Protein AF-A0A6N2V9D0-F1 (afdb_monomer_lite)

Organism: NCBI:txid905011

Sequence (75 aa):
MILDEVAELFEKQPIRTISRATGLSRARVSSLRCGCSFRLDYDLIHALYTMGYELKLEEIQPSGGPENQPPNPLY

Structure (mmCIF, N/CA/C/O backbone):
data_AF-A0A6N2V9D0-F1
#
_entry.id   AF-A0A6N2V9D0-F1
#
loop_
_atom_site.group_PDB
_atom_site.id
_atom_site.type_symbol
_atom_site.label_atom_id
_atom_site.label_alt_id
_atom_site.label_comp_id
_atom_site.label_asym_id
_atom_site.label_entity_id
_atom_site.label_seq_id
_atom_site.pdbx_PDB_ins_code
_atom_site.Cartn_x
_atom_site.Cartn_y
_atom_site.Cartn_z
_atom_site.occupancy
_atom_site.B_iso_or_equiv
_atom_site.auth_seq_id
_atom_site.auth_comp_id
_atom_site.auth_asym_id
_atom_site.auth_atom_id
_atom_site.pdbx_PDB_model_num
ATOM 1 N N . MET A 1 1 ? -8.820 -13.913 5.139 1.00 56.19 1 MET A N 1
ATOM 2 C CA . MET A 1 1 ? -8.291 -13.066 6.235 1.00 56.19 1 MET A CA 1
ATOM 3 C C . MET A 1 1 ? -7.944 -11.698 5.664 1.00 56.19 1 MET A C 1
ATOM 5 O O . MET A 1 1 ? -7.740 -11.606 4.463 1.00 56.19 1 MET A O 1
ATOM 9 N N . ILE A 1 2 ? -7.843 -10.645 6.484 1.00 65.25 2 ILE A N 1
ATOM 10 C CA . ILE A 1 2 ? -7.562 -9.279 5.991 1.00 65.25 2 ILE A CA 1
ATOM 11 C C . ILE A 1 2 ? -6.286 -9.195 5.133 1.00 65.25 2 ILE A C 1
ATOM 13 O O . ILE A 1 2 ? -6.229 -8.443 4.168 1.00 65.25 2 ILE A O 1
ATOM 17 N N . LEU A 1 3 ? -5.282 -10.027 5.426 1.00 65.62 3 LEU A N 1
ATOM 18 C CA . LEU A 1 3 ? -4.053 -10.115 4.636 1.00 65.62 3 LEU A CA 1
ATOM 19 C C . LEU A 1 3 ? -4.265 -10.755 3.255 1.00 65.62 3 LEU A C 1
ATOM 21 O O . LEU A 1 3 ? -3.593 -10.352 2.311 1.00 65.62 3 LEU A O 1
ATOM 25 N N . ASP A 1 4 ? -5.212 -11.687 3.118 1.00 63.72 4 ASP A N 1
ATOM 26 C CA . ASP A 1 4 ? -5.565 -12.292 1.825 1.00 63.72 4 ASP A CA 1
ATOM 27 C C . ASP A 1 4 ? -6.297 -11.282 0.934 1.00 63.72 4 ASP A C 1
ATOM 29 O O . ASP A 1 4 ? -6.035 -11.207 -0.261 1.00 63.72 4 ASP A O 1
ATOM 33 N N . GLU A 1 5 ? -7.171 -10.458 1.520 1.00 68.12 5 GLU A N 1
ATOM 34 C CA . GLU A 1 5 ? -7.856 -9.372 0.803 1.00 68.12 5 GLU A CA 1
ATOM 35 C C . GLU A 1 5 ? -6.866 -8.304 0.325 1.00 68.12 5 GLU A C 1
ATOM 37 O O . GLU A 1 5 ? -6.938 -7.846 -0.816 1.00 68.12 5 GLU A O 1
ATOM 42 N N . VAL A 1 6 ? -5.896 -7.941 1.172 1.00 70.12 6 VAL A N 1
ATOM 43 C CA . VAL A 1 6 ? -4.811 -7.027 0.794 1.00 70.12 6 VAL A CA 1
ATOM 44 C C . VAL A 1 6 ? -3.937 -7.653 -0.295 1.00 70.12 6 VAL A C 1
ATOM 46 O O . VAL A 1 6 ? -3.601 -6.970 -1.262 1.00 70.12 6 VAL A O 1
ATOM 49 N N . ALA A 1 7 ? -3.603 -8.942 -0.197 1.00 69.62 7 ALA A N 1
ATOM 50 C CA . ALA A 1 7 ? -2.847 -9.642 -1.233 1.00 69.62 7 ALA A CA 1
ATOM 51 C C . ALA A 1 7 ? -3.595 -9.641 -2.578 1.00 69.62 7 ALA A C 1
ATOM 53 O O . ALA A 1 7 ? -3.018 -9.244 -3.593 1.00 69.62 7 ALA A O 1
ATOM 54 N N . GLU A 1 8 ? -4.892 -9.964 -2.581 1.00 74.25 8 GLU A N 1
ATOM 55 C CA . GLU A 1 8 ? -5.744 -9.912 -3.775 1.00 74.25 8 GLU A CA 1
ATOM 56 C C . GLU A 1 8 ? -5.815 -8.504 -4.380 1.00 74.25 8 GLU A C 1
ATOM 58 O O . GLU A 1 8 ? -5.745 -8.338 -5.601 1.00 74.25 8 GLU A O 1
ATOM 63 N N . LEU A 1 9 ? -5.955 -7.472 -3.544 1.00 75.44 9 LEU A N 1
ATOM 64 C CA . LEU A 1 9 ? -6.013 -6.083 -3.995 1.00 75.44 9 LEU A CA 1
ATOM 65 C C . LEU A 1 9 ? -4.694 -5.665 -4.652 1.00 75.44 9 LEU A C 1
ATOM 67 O O . LEU A 1 9 ? -4.696 -5.026 -5.711 1.00 75.44 9 LEU A O 1
ATOM 71 N N . PHE A 1 10 ? -3.568 -6.085 -4.071 1.00 75.50 10 PHE A N 1
ATOM 72 C CA . PHE A 1 10 ? -2.255 -5.870 -4.661 1.00 75.50 10 PHE A CA 1
ATOM 73 C C . PHE A 1 10 ? -2.098 -6.629 -5.974 1.00 75.50 10 PHE A C 1
ATOM 75 O O . PHE A 1 10 ? -1.482 -6.089 -6.891 1.00 75.50 10 PHE A O 1
ATOM 82 N N . GLU A 1 11 ? -2.659 -7.828 -6.110 1.00 77.81 11 GLU A N 1
ATOM 83 C CA . GLU A 1 11 ? -2.558 -8.671 -7.304 1.00 77.81 11 GLU A CA 1
ATOM 84 C C . GLU A 1 11 ? -3.415 -8.151 -8.476 1.00 77.81 11 GLU A C 1
ATOM 86 O O . GLU A 1 11 ? -2.933 -8.061 -9.612 1.00 77.81 11 GLU A O 1
ATOM 91 N N . LYS A 1 12 ? -4.640 -7.692 -8.191 1.00 84.06 12 LYS A 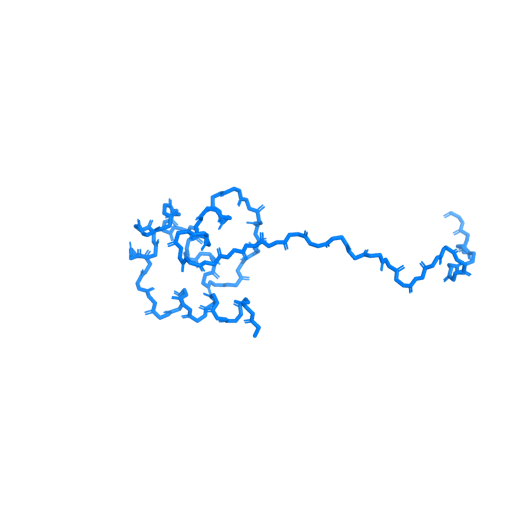N 1
ATOM 92 C CA . LYS A 1 12 ? -5.624 -7.214 -9.183 1.00 84.06 12 LYS A CA 1
ATOM 93 C C . LYS A 1 12 ? -5.322 -5.815 -9.730 1.00 84.06 12 LYS A C 1
ATOM 95 O O . LYS A 1 12 ? -5.674 -5.514 -10.870 1.00 84.06 12 LYS A O 1
ATOM 100 N N . GLN A 1 13 ? -4.677 -4.945 -8.948 1.00 84.62 13 GLN A N 1
ATOM 101 C CA . GLN A 1 13 ? -4.437 -3.547 -9.331 1.00 84.62 13 GLN A CA 1
ATOM 102 C C . GLN A 1 13 ? -3.041 -3.327 -9.930 1.00 84.62 13 GLN A C 1
ATOM 104 O O . GLN A 1 13 ? -2.060 -3.791 -9.355 1.00 84.62 13 GLN A O 1
ATOM 109 N N . PRO A 1 14 ? -2.883 -2.555 -11.024 1.00 88.62 14 PRO A N 1
ATOM 110 C CA . PRO A 1 14 ? -1.564 -2.260 -11.577 1.00 88.62 14 PRO A CA 1
ATOM 111 C C . PRO A 1 14 ? -0.624 -1.628 -10.541 1.00 88.62 14 PRO A C 1
ATOM 113 O O . PRO A 1 14 ? -1.008 -0.705 -9.820 1.00 88.62 14 PRO A O 1
ATOM 116 N N . ILE A 1 15 ? 0.652 -2.034 -10.542 1.00 86.94 15 ILE A N 1
ATOM 117 C CA . ILE A 1 15 ? 1.688 -1.534 -9.611 1.00 86.94 15 ILE A CA 1
ATOM 118 C C . ILE A 1 15 ? 1.731 0.003 -9.565 1.00 86.94 15 ILE A C 1
ATOM 120 O O . ILE A 1 15 ? 1.901 0.607 -8.507 1.00 86.94 15 ILE A O 1
ATOM 124 N N . ARG A 1 16 ? 1.554 0.661 -10.718 1.00 89.06 16 ARG A N 1
ATOM 125 C CA . ARG A 1 16 ? 1.547 2.128 -10.821 1.00 89.06 16 ARG A CA 1
ATOM 126 C C . ARG A 1 16 ? 0.345 2.767 -10.120 1.00 89.06 16 ARG A C 1
ATOM 128 O O . ARG A 1 16 ? 0.495 3.863 -9.586 1.00 89.06 16 ARG A O 1
ATOM 135 N N . THR A 1 17 ? -0.810 2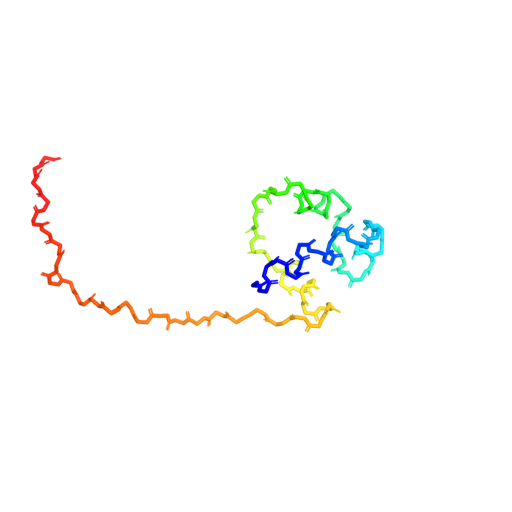.110 -10.140 1.00 88.12 17 THR A N 1
ATOM 136 C CA . THR A 1 17 ? -2.036 2.569 -9.477 1.00 88.12 17 THR A CA 1
ATOM 137 C C . THR A 1 17 ? -1.872 2.484 -7.966 1.00 88.12 17 THR A C 1
ATOM 139 O O . THR A 1 17 ? -2.060 3.487 -7.285 1.00 88.12 17 THR A O 1
ATOM 142 N N . ILE A 1 18 ? -1.397 1.339 -7.465 1.00 85.56 18 ILE A N 1
ATOM 143 C CA . ILE A 1 18 ? -1.130 1.126 -6.035 1.00 85.56 18 ILE A CA 1
ATOM 144 C C . ILE A 1 18 ? -0.103 2.141 -5.535 1.00 85.56 18 ILE A C 1
ATOM 146 O O . ILE A 1 18 ? -0.350 2.844 -4.563 1.00 85.56 18 ILE A O 1
ATOM 150 N N . SER A 1 19 ? 1.018 2.291 -6.244 1.00 88.81 19 SER A N 1
ATOM 151 C CA . SER A 1 19 ? 2.072 3.251 -5.892 1.00 88.81 19 SER A CA 1
ATOM 152 C C . SER A 1 19 ? 1.552 4.693 -5.802 1.00 88.81 19 SER A C 1
ATOM 154 O O . SER A 1 19 ? 1.920 5.421 -4.887 1.00 88.81 19 SER A O 1
ATOM 156 N N . ARG A 1 20 ? 0.651 5.106 -6.706 1.00 89.19 20 ARG A N 1
ATOM 157 C CA . ARG A 1 20 ? 0.028 6.441 -6.664 1.00 89.19 20 ARG A CA 1
ATOM 158 C C . ARG A 1 20 ? -0.944 6.620 -5.501 1.00 89.19 20 ARG A C 1
ATOM 160 O O . ARG A 1 20 ? -0.982 7.704 -4.937 1.00 89.19 20 ARG A O 1
ATOM 167 N N . ALA A 1 21 ? -1.725 5.594 -5.176 1.00 84.88 21 ALA A N 1
ATOM 168 C CA . ALA A 1 21 ? -2.714 5.651 -4.101 1.00 84.88 21 ALA A CA 1
ATOM 169 C C . ALA A 1 21 ? -2.078 5.579 -2.700 1.00 84.88 21 ALA A C 1
ATOM 171 O O . ALA A 1 21 ? -2.598 6.146 -1.744 1.00 84.88 21 ALA A O 1
ATOM 172 N N . THR A 1 22 ? -0.949 4.880 -2.582 1.00 80.44 22 THR A N 1
ATOM 173 C CA . THR A 1 22 ? -0.311 4.560 -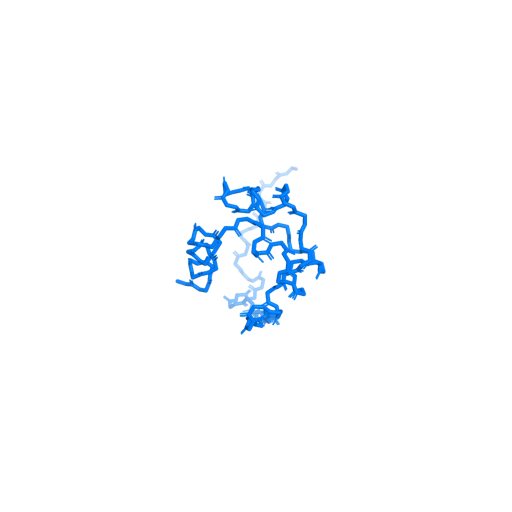1.294 1.00 80.44 22 THR A CA 1
ATOM 174 C C . THR A 1 22 ? 0.943 5.372 -0.994 1.00 80.44 22 THR A C 1
ATOM 176 O O . THR A 1 22 ? 1.361 5.443 0.155 1.00 80.44 22 THR A O 1
ATOM 179 N N . GLY A 1 23 ? 1.581 5.952 -2.015 1.00 83.44 23 GLY A N 1
ATOM 180 C CA . GLY A 1 23 ? 2.901 6.576 -1.895 1.00 83.44 23 GLY A CA 1
ATOM 181 C C . GLY A 1 23 ? 4.068 5.579 -1.880 1.00 83.44 23 GLY A C 1
ATOM 182 O O . GLY A 1 23 ? 5.224 5.995 -1.923 1.00 83.44 23 GLY A O 1
ATOM 183 N N . LEU A 1 24 ? 3.800 4.267 -1.889 1.00 85.75 24 LEU A N 1
ATOM 184 C CA . LEU A 1 24 ? 4.841 3.239 -1.904 1.00 85.75 24 LEU A CA 1
ATOM 185 C C . LEU A 1 24 ? 5.627 3.247 -3.220 1.00 85.75 24 LEU A C 1
ATOM 187 O O . LEU A 1 24 ? 5.080 3.446 -4.312 1.00 85.75 24 LEU A O 1
ATOM 191 N N . SER A 1 25 ? 6.926 2.949 -3.138 1.00 87.19 25 SER A N 1
ATOM 192 C CA . SER A 1 25 ? 7.753 2.777 -4.334 1.00 87.19 25 SER A CA 1
ATOM 193 C C . SER A 1 25 ? 7.301 1.555 -5.144 1.00 87.19 25 SER A C 1
ATOM 195 O O . SER A 1 25 ? 6.852 0.544 -4.603 1.00 87.19 25 SER A O 1
ATOM 197 N N . ARG A 1 26 ? 7.454 1.606 -6.473 1.00 88.19 26 ARG A N 1
ATOM 198 C CA . ARG A 1 26 ? 7.071 0.483 -7.355 1.00 88.19 26 ARG A CA 1
ATOM 199 C C . ARG A 1 26 ? 7.811 -0.810 -7.011 1.00 88.19 26 ARG A C 1
ATOM 201 O O . ARG A 1 26 ? 7.223 -1.882 -7.097 1.00 88.19 26 ARG A O 1
ATOM 208 N N . ALA A 1 27 ? 9.075 -0.693 -6.600 1.00 86.50 27 ALA A N 1
ATOM 209 C CA . ALA A 1 27 ? 9.875 -1.821 -6.137 1.00 86.50 27 ALA A CA 1
ATOM 210 C C . ALA A 1 27 ? 9.259 -2.452 -4.881 1.00 86.50 27 ALA A C 1
ATOM 212 O O . ALA A 1 27 ? 9.060 -3.662 -4.847 1.00 86.50 27 ALA A O 1
ATOM 213 N N . ARG A 1 28 ? 8.860 -1.630 -3.900 1.00 83.19 28 ARG A N 1
ATOM 214 C CA . ARG A 1 28 ? 8.196 -2.085 -2.672 1.00 83.19 28 ARG A CA 1
ATOM 215 C C . ARG A 1 28 ? 6.881 -2.806 -2.968 1.00 83.19 28 ARG A C 1
ATOM 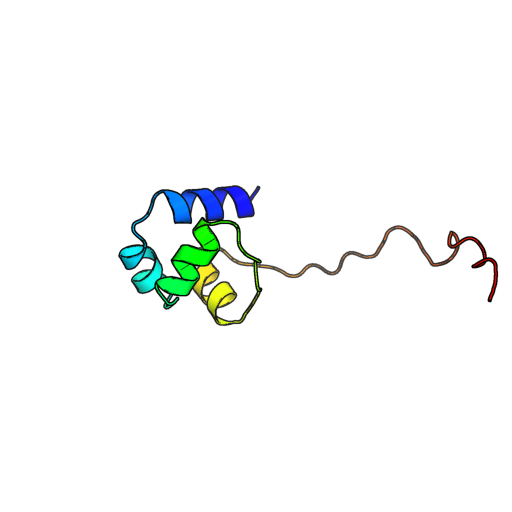217 O O . ARG A 1 28 ? 6.670 -3.896 -2.451 1.00 83.19 28 ARG A O 1
ATOM 224 N N . VAL A 1 29 ? 6.044 -2.249 -3.845 1.00 84.12 29 VAL A N 1
ATOM 225 C CA . VAL A 1 29 ? 4.786 -2.883 -4.289 1.00 84.12 29 VAL A CA 1
ATOM 226 C C . VAL A 1 29 ? 5.049 -4.222 -4.994 1.00 84.12 29 VAL A C 1
ATOM 228 O O . VAL A 1 29 ? 4.338 -5.193 -4.750 1.00 84.12 29 VAL A O 1
ATOM 231 N N . SER A 1 30 ? 6.088 -4.305 -5.832 1.00 82.75 30 SER A N 1
ATOM 232 C CA . SER A 1 30 ? 6.481 -5.560 -6.485 1.00 82.75 30 SER A CA 1
ATOM 233 C C . SER A 1 30 ? 6.960 -6.610 -5.481 1.00 82.75 30 SER A C 1
ATOM 235 O O . SER A 1 30 ? 6.609 -7.776 -5.615 1.00 82.75 30 SER A O 1
ATOM 237 N N . SER A 1 31 ? 7.735 -6.218 -4.467 1.00 80.25 31 SER A N 1
ATOM 238 C CA . SER A 1 31 ? 8.182 -7.132 -3.410 1.00 80.25 31 SER A CA 1
ATOM 239 C C . SER A 1 31 ? 7.024 -7.646 -2.556 1.00 80.25 31 SER A C 1
ATOM 241 O O . SER A 1 31 ? 7.017 -8.825 -2.212 1.00 80.25 31 SER A O 1
ATOM 243 N N . LEU A 1 32 ? 6.043 -6.784 -2.256 1.00 77.31 32 LEU A N 1
ATOM 244 C CA . LEU A 1 32 ? 4.825 -7.157 -1.529 1.00 77.31 32 LEU A CA 1
ATOM 245 C C . LEU A 1 32 ? 3.980 -8.169 -2.321 1.00 77.31 32 LEU A C 1
ATOM 247 O O . LEU A 1 32 ? 3.482 -9.123 -1.737 1.00 77.31 32 LEU A O 1
ATOM 251 N N . ARG A 1 33 ? 3.885 -8.023 -3.652 1.00 78.06 33 ARG A N 1
ATOM 252 C CA . ARG A 1 33 ? 3.225 -9.009 -4.531 1.00 78.06 33 ARG A CA 1
ATOM 253 C C . ARG A 1 33 ? 3.920 -10.370 -4.547 1.00 78.06 33 ARG A C 1
ATOM 255 O O . ARG A 1 33 ? 3.251 -11.391 -4.586 1.00 78.06 33 ARG A O 1
ATOM 262 N N . CYS A 1 34 ? 5.250 -10.394 -4.536 1.00 71.75 34 CYS A N 1
ATOM 263 C CA . CYS A 1 34 ? 6.023 -11.636 -4.634 1.00 71.75 34 CYS A CA 1
ATOM 264 C C . CYS A 1 34 ? 6.179 -12.380 -3.292 1.00 71.75 34 CYS A C 1
ATOM 266 O O . CYS A 1 34 ? 7.032 -13.259 -3.188 1.00 71.75 34 CYS A O 1
ATOM 268 N N . GLY A 1 35 ? 5.405 -12.022 -2.261 1.00 64.88 35 GLY A N 1
ATOM 269 C CA . GLY A 1 35 ? 5.411 -12.718 -0.970 1.00 64.88 35 GLY A CA 1
ATOM 270 C C . GLY A 1 35 ? 6.621 -12.420 -0.080 1.00 64.88 35 GLY A C 1
ATOM 271 O O . GLY A 1 35 ? 6.892 -13.177 0.849 1.00 64.88 35 GLY A O 1
ATOM 272 N N . CYS A 1 36 ? 7.366 -11.340 -0.339 1.00 56.78 36 CYS A N 1
ATOM 273 C CA . CYS A 1 36 ? 8.523 -10.989 0.482 1.00 56.78 36 CYS A CA 1
ATOM 274 C C . CYS A 1 36 ? 8.112 -10.177 1.724 1.00 56.78 36 CYS A C 1
ATOM 276 O O . CYS A 1 36 ? 7.141 -9.421 1.700 1.00 56.78 36 CYS A O 1
ATOM 278 N N . SER A 1 37 ? 8.880 -10.346 2.802 1.00 55.19 37 SER A N 1
ATOM 279 C CA . SER A 1 37 ? 8.607 -9.968 4.193 1.00 55.19 37 SER A CA 1
ATOM 280 C C . SER A 1 37 ? 7.736 -8.720 4.384 1.00 55.19 37 SER A C 1
ATOM 282 O O . SER A 1 37 ? 8.100 -7.607 3.979 1.00 55.19 37 SER A O 1
ATOM 284 N N . PHE A 1 38 ? 6.616 -8.908 5.091 1.00 59.88 38 PHE A N 1
ATOM 285 C CA . PHE A 1 38 ? 5.694 -7.862 5.536 1.00 59.88 38 PHE A CA 1
ATOM 286 C C . PHE A 1 38 ? 6.379 -6.989 6.600 1.00 59.88 38 PHE A C 1
ATOM 288 O O . PHE A 1 38 ? 6.165 -7.120 7.802 1.00 59.88 38 PHE A O 1
ATOM 295 N N . ARG A 1 39 ? 7.306 -6.131 6.165 1.00 65.31 39 ARG A N 1
ATOM 296 C CA . ARG A 1 39 ? 7.950 -5.155 7.046 1.00 65.31 39 ARG A CA 1
ATOM 297 C C . ARG A 1 39 ? 6.907 -4.090 7.360 1.00 65.31 39 ARG A C 1
ATOM 299 O O . ARG A 1 39 ? 6.593 -3.296 6.477 1.00 65.31 39 ARG A O 1
ATOM 306 N N . LEU A 1 40 ? 6.356 -4.127 8.569 1.00 67.38 40 LEU A N 1
ATOM 307 C CA . LEU A 1 40 ? 5.391 -3.149 9.054 1.00 67.38 40 LEU A CA 1
ATOM 308 C C . LEU A 1 40 ? 6.132 -1.839 9.363 1.00 67.38 40 LEU A C 1
ATOM 310 O O . LEU A 1 40 ? 6.683 -1.661 10.445 1.00 67.38 40 LEU A O 1
ATOM 314 N N . ASP A 1 41 ? 6.236 -0.967 8.365 1.00 78.25 41 ASP A N 1
ATOM 315 C CA . ASP A 1 41 ? 6.790 0.380 8.495 1.00 78.25 41 ASP A CA 1
ATOM 316 C C . ASP A 1 41 ? 5.680 1.437 8.393 1.00 78.25 41 ASP A C 1
ATOM 318 O O . ASP A 1 41 ? 4.541 1.138 8.026 1.00 78.25 41 ASP A O 1
ATOM 322 N N . TYR A 1 42 ? 6.005 2.682 8.754 1.00 77.94 42 TYR A N 1
ATOM 323 C CA . TYR A 1 42 ? 5.055 3.798 8.707 1.00 77.94 42 TYR A CA 1
ATOM 324 C C . TYR A 1 42 ? 4.458 3.999 7.309 1.00 77.94 42 TYR A C 1
ATOM 326 O O . TYR A 1 42 ? 3.269 4.289 7.197 1.00 77.94 42 TYR A O 1
ATOM 334 N N . ASP A 1 43 ? 5.253 3.786 6.257 1.00 79.75 43 ASP A N 1
ATOM 335 C CA . ASP A 1 43 ? 4.796 3.908 4.873 1.00 79.75 43 ASP A CA 1
ATOM 336 C C . ASP A 1 43 ? 3.725 2.861 4.544 1.00 79.75 43 ASP A C 1
ATOM 338 O O . ASP A 1 43 ? 2.718 3.182 3.914 1.00 79.75 43 ASP A O 1
ATOM 342 N N . LEU A 1 44 ? 3.899 1.614 4.997 1.00 78.50 44 LEU A N 1
ATOM 343 C CA . LEU A 1 44 ? 2.911 0.554 4.811 1.00 78.50 44 LEU A CA 1
ATOM 344 C C . LEU A 1 44 ? 1.638 0.796 5.633 1.00 78.50 44 LEU A C 1
ATOM 346 O O . LEU A 1 44 ? 0.541 0.568 5.128 1.00 78.50 44 LEU A O 1
ATOM 350 N N . ILE A 1 45 ? 1.761 1.280 6.871 1.00 83.75 45 ILE A N 1
ATOM 351 C CA . ILE A 1 45 ? 0.597 1.624 7.706 1.00 83.75 45 ILE A CA 1
ATOM 352 C C . ILE A 1 45 ? -0.206 2.752 7.049 1.00 83.75 45 ILE A C 1
ATOM 354 O O . ILE A 1 45 ? -1.425 2.650 6.911 1.00 83.75 45 ILE A O 1
ATOM 358 N N . HIS A 1 46 ? 0.477 3.796 6.580 1.00 84.38 46 HIS A N 1
ATOM 359 C CA . HIS A 1 46 ? -0.155 4.900 5.867 1.00 84.38 46 HIS A CA 1
ATOM 360 C C . HIS A 1 46 ? -0.798 4.435 4.551 1.00 84.38 46 HIS A C 1
ATOM 362 O O . HIS A 1 46 ? -1.920 4.824 4.242 1.00 84.38 46 HIS A O 1
ATOM 368 N N . ALA A 1 47 ? -0.128 3.562 3.796 1.00 84.31 47 ALA A N 1
ATOM 369 C CA . ALA A 1 47 ? -0.664 2.959 2.580 1.00 84.31 47 ALA A CA 1
ATOM 370 C C . ALA A 1 47 ? -1.972 2.195 2.825 1.00 84.31 47 ALA A C 1
ATOM 372 O O . ALA A 1 47 ? -2.932 2.359 2.076 1.00 84.31 47 ALA A O 1
ATOM 373 N N . LEU A 1 48 ? -2.016 1.359 3.867 1.00 84.25 48 LEU A N 1
ATOM 374 C CA . LEU A 1 48 ? -3.227 0.633 4.255 1.00 84.25 48 LEU A CA 1
ATOM 375 C C . LEU A 1 48 ? -4.355 1.615 4.586 1.00 84.25 48 LEU A C 1
ATOM 377 O O . LEU A 1 48 ? -5.454 1.471 4.047 1.00 84.25 48 LEU A O 1
ATOM 381 N N . TYR A 1 49 ? -4.048 2.665 5.349 1.00 86.56 49 TYR A N 1
ATOM 382 C CA . TYR A 1 49 ? -5.005 3.716 5.687 1.00 86.56 49 TYR A CA 1
ATOM 383 C C . TYR A 1 49 ? -5.580 4.417 4.447 1.00 86.56 49 TYR A C 1
ATOM 385 O O . TYR A 1 49 ? -6.797 4.571 4.342 1.00 86.56 49 TYR A O 1
ATOM 393 N N . THR A 1 50 ? -4.753 4.780 3.456 1.00 86.38 50 THR A N 1
ATOM 394 C CA . THR A 1 50 ? -5.253 5.415 2.218 1.00 86.38 50 THR A CA 1
ATOM 395 C C . THR A 1 50 ? -6.084 4.478 1.345 1.00 86.38 50 THR A C 1
ATOM 397 O O . THR A 1 50 ? -6.909 4.947 0.562 1.00 86.38 50 THR A O 1
ATOM 400 N N . MET A 1 51 ? -5.907 3.164 1.486 1.00 83.06 51 MET A N 1
ATOM 401 C CA . MET A 1 51 ? -6.731 2.150 0.822 1.00 83.06 51 MET A CA 1
ATOM 402 C C . MET A 1 51 ? -8.020 1.818 1.592 1.00 83.06 51 MET A C 1
ATOM 404 O O . MET A 1 51 ? -8.781 0.966 1.141 1.00 83.06 51 MET A O 1
ATOM 408 N N . GLY A 1 52 ? -8.291 2.490 2.716 1.00 84.62 52 GLY A N 1
ATOM 409 C CA . GLY A 1 52 ? -9.486 2.269 3.535 1.00 84.62 52 GLY A CA 1
ATOM 410 C C . GLY A 1 52 ? -9.344 1.149 4.569 1.00 84.62 52 GLY A C 1
ATOM 411 O O . GLY A 1 52 ? -10.350 0.709 5.120 1.00 84.62 52 GLY A O 1
ATOM 412 N N . TYR A 1 53 ? -8.120 0.696 4.846 1.00 83.69 53 TYR A N 1
ATOM 413 C CA . TYR A 1 53 ? -7.827 -0.331 5.844 1.00 83.69 53 TYR A CA 1
ATOM 414 C C . TYR A 1 53 ? -7.153 0.279 7.076 1.00 83.69 53 TYR A C 1
ATOM 416 O O . TYR A 1 53 ? -6.187 1.028 6.968 1.00 83.69 53 TYR A O 1
ATOM 424 N N . GLU A 1 54 ? -7.618 -0.087 8.268 1.00 85.12 54 GLU A N 1
ATOM 425 C CA . GLU A 1 54 ? -7.010 0.320 9.537 1.00 85.12 54 GLU A CA 1
ATOM 426 C C . GLU A 1 54 ? -6.313 -0.881 10.187 1.00 85.12 54 GLU A C 1
ATOM 428 O O . GLU A 1 54 ? -6.913 -1.945 10.343 1.00 85.12 54 GLU A O 1
ATOM 433 N N . LEU A 1 55 ? -5.045 -0.715 10.574 1.00 80.44 55 LEU A N 1
ATOM 434 C CA . LEU A 1 55 ? -4.288 -1.739 11.290 1.00 80.44 55 LEU A CA 1
ATOM 435 C C . LEU A 1 55 ? -4.267 -1.398 12.783 1.00 80.44 55 LEU A C 1
ATOM 4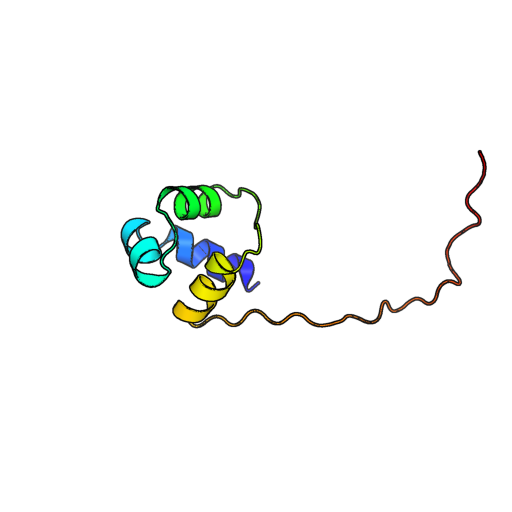37 O O . LEU A 1 55 ? -3.701 -0.378 13.175 1.00 80.44 55 LEU A O 1
ATOM 441 N N . LYS A 1 56 ? -4.883 -2.247 13.610 1.00 82.06 56 LYS A N 1
ATOM 442 C CA . LYS A 1 56 ? -4.895 -2.099 15.071 1.00 82.06 56 LYS A CA 1
ATOM 443 C C . LYS A 1 56 ? -3.947 -3.099 15.703 1.00 82.06 56 LYS A C 1
ATOM 445 O O . LYS A 1 56 ? -3.947 -4.275 15.346 1.00 82.06 56 LYS A O 1
ATOM 450 N N . LEU A 1 57 ? -3.142 -2.612 16.639 1.00 76.38 57 LEU A N 1
ATOM 451 C CA . LEU A 1 57 ? -2.358 -3.465 17.513 1.00 76.38 57 LEU A CA 1
ATOM 452 C C . LEU A 1 57 ? -3.211 -3.761 18.744 1.00 76.38 57 LEU A C 1
ATOM 454 O O . LEU A 1 57 ? -3.580 -2.841 19.471 1.00 76.38 57 LEU A O 1
ATOM 458 N N . GLU A 1 58 ? -3.535 -5.029 18.955 1.00 81.50 58 GLU A N 1
ATOM 459 C CA . GLU A 1 58 ? -4.216 -5.478 20.165 1.00 81.50 58 GLU A CA 1
ATOM 460 C C . GLU A 1 58 ? -3.206 -6.190 21.058 1.00 81.50 58 GLU A C 1
ATOM 462 O O . GLU A 1 58 ? -2.498 -7.102 20.624 1.00 81.50 58 GLU A O 1
ATOM 467 N N . GLU A 1 59 ? -3.119 -5.754 22.312 1.00 79.00 59 GLU A N 1
ATOM 468 C CA . GLU A 1 59 ? -2.365 -6.478 23.323 1.00 79.00 59 GLU A CA 1
ATOM 469 C C . GLU A 1 59 ? -3.163 -7.722 23.713 1.00 79.00 59 GLU A C 1
ATOM 471 O O . GLU A 1 59 ? -4.189 -7.653 24.391 1.00 79.00 59 GLU A O 1
ATOM 476 N N . ILE A 1 60 ? -2.697 -8.878 23.255 1.00 83.19 60 ILE A N 1
ATOM 477 C CA . ILE A 1 60 ? -3.201 -10.159 23.731 1.00 83.19 60 ILE A CA 1
ATOM 478 C C . ILE A 1 60 ? -2.554 -10.454 25.078 1.00 83.19 60 ILE A C 1
ATOM 480 O O . ILE A 1 60 ? -1.340 -10.631 25.162 1.00 83.19 60 ILE A O 1
ATOM 484 N N . GLN A 1 61 ? -3.372 -10.551 26.129 1.00 70.50 61 GLN A N 1
ATOM 485 C CA . GLN A 1 61 ? -2.930 -11.220 27.346 1.00 70.50 61 GLN A CA 1
ATOM 486 C C . GLN A 1 61 ? -2.690 -12.688 26.980 1.00 70.50 61 GLN A C 1
ATOM 488 O O . GLN A 1 61 ? -3.645 -13.360 26.574 1.00 70.50 61 GLN A O 1
ATOM 493 N N . PRO A 1 62 ? -1.452 -13.204 27.070 1.00 60.03 62 PRO A N 1
ATOM 494 C CA . PRO A 1 62 ? -1.234 -14.626 26.889 1.00 60.03 62 PRO A CA 1
ATOM 495 C C . PRO A 1 62 ? -2.065 -15.343 27.953 1.00 60.03 62 PRO A C 1
ATOM 497 O O . PRO A 1 62 ? -1.881 -15.134 29.152 1.00 60.03 62 PRO A O 1
ATOM 500 N N . SER A 1 63 ? -3.020 -16.162 27.521 1.00 55.66 63 SER A N 1
ATOM 501 C CA . SER A 1 63 ? -3.760 -17.076 28.385 1.00 55.66 63 SER A CA 1
ATOM 502 C C . SER A 1 63 ? -2.802 -18.164 28.878 1.00 55.66 63 SER A C 1
ATOM 504 O O . SER A 1 63 ? -2.757 -19.276 28.365 1.00 55.66 63 SER A O 1
ATOM 506 N N . GLY A 1 64 ? -1.975 -17.802 29.854 1.00 52.09 64 GLY A N 1
ATOM 507 C CA . GLY A 1 64 ? -0.939 -18.644 30.429 1.00 52.09 64 GLY A CA 1
ATOM 508 C C . GLY A 1 64 ? 0.042 -17.797 31.224 1.00 52.09 64 GLY A C 1
ATOM 509 O O . GLY A 1 64 ? 0.997 -17.259 30.671 1.00 52.09 64 GLY A O 1
ATOM 510 N N . GLY A 1 65 ? -0.200 -17.681 32.531 1.00 50.50 65 GLY A N 1
ATOM 511 C CA . GLY A 1 65 ? 0.812 -17.202 33.468 1.00 50.50 65 GLY A CA 1
ATOM 512 C C . GLY A 1 65 ? 2.071 -18.088 33.439 1.00 50.50 65 GLY A C 1
ATOM 513 O O . GLY A 1 65 ? 2.049 -19.181 32.869 1.00 50.50 65 GLY A O 1
ATOM 514 N N . PRO A 1 66 ? 3.173 -17.653 34.070 1.00 54.06 66 PRO A N 1
ATOM 515 C CA . PRO A 1 66 ? 4.497 -18.284 33.981 1.00 54.06 66 PRO A CA 1
ATOM 516 C C . PRO A 1 66 ? 4.617 -19.695 34.610 1.00 54.06 66 PRO A C 1
ATOM 518 O O . PRO A 1 66 ? 5.725 -20.178 34.814 1.00 54.06 66 PRO A O 1
ATOM 521 N N . GLU A 1 67 ? 3.518 -20.391 34.907 1.00 56.59 67 GLU A N 1
ATOM 522 C CA . GLU A 1 67 ? 3.522 -21.672 35.634 1.00 56.59 67 GLU A CA 1
ATOM 523 C C . GLU A 1 67 ? 3.748 -22.928 34.769 1.00 56.59 67 GLU A C 1
ATOM 525 O O . GLU A 1 67 ? 3.894 -24.012 35.322 1.00 56.59 67 GLU A O 1
ATOM 530 N N . ASN A 1 68 ? 3.837 -22.823 33.437 1.00 52.91 68 ASN A N 1
ATOM 531 C CA . ASN A 1 68 ? 4.033 -23.989 32.551 1.00 52.91 68 ASN A CA 1
ATOM 532 C C . ASN A 1 68 ? 5.319 -23.935 31.718 1.00 52.91 68 ASN A C 1
ATOM 534 O O . ASN A 1 68 ? 5.366 -24.454 30.602 1.00 52.91 68 ASN A O 1
ATOM 538 N N . GLN A 1 69 ? 6.378 -23.321 32.241 1.00 52.16 69 GLN A N 1
ATOM 539 C CA . GLN A 1 69 ? 7.706 -23.501 31.668 1.00 52.16 69 GLN A CA 1
ATOM 540 C C . GLN A 1 69 ? 8.387 -24.649 32.425 1.00 52.16 69 GLN A C 1
ATOM 542 O O . GLN A 1 69 ? 8.703 -24.474 33.605 1.00 52.16 69 GLN A O 1
ATOM 547 N N . PRO A 1 70 ? 8.580 -25.842 31.819 1.00 57.47 70 PRO A N 1
ATOM 548 C CA . PRO A 1 70 ? 9.377 -26.874 32.468 1.00 57.47 70 PRO A CA 1
ATOM 549 C C . PRO A 1 70 ? 10.760 -26.283 32.774 1.00 57.47 70 PRO A C 1
ATOM 551 O O . PRO A 1 70 ? 11.267 -25.496 31.963 1.00 57.47 70 PRO A O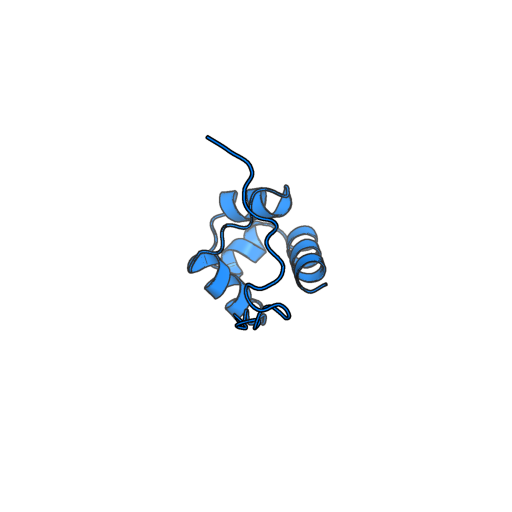 1
ATOM 554 N N . PRO A 1 71 ? 11.357 -26.604 33.938 1.00 60.19 71 PRO A N 1
ATOM 555 C CA . PRO A 1 71 ? 12.656 -26.065 34.306 1.00 60.19 71 PRO A CA 1
ATOM 556 C C . PRO A 1 71 ? 13.622 -26.361 33.168 1.00 60.19 71 PRO A C 1
ATOM 558 O O . PRO A 1 71 ? 13.751 -27.517 32.767 1.00 60.19 71 PRO A O 1
ATOM 561 N N . ASN A 1 72 ? 14.234 -25.307 32.624 1.00 64.62 72 ASN A N 1
ATOM 562 C CA . ASN A 1 72 ? 15.198 -25.414 31.540 1.00 64.62 72 ASN A CA 1
ATOM 563 C C . ASN A 1 72 ? 16.303 -26.385 31.988 1.00 64.62 72 ASN A C 1
ATOM 565 O O . ASN A 1 72 ? 17.060 -26.038 32.905 1.00 64.62 72 ASN A O 1
ATOM 569 N N . PRO A 1 73 ? 16.379 -27.612 31.438 1.00 63.44 73 PRO A N 1
ATOM 570 C CA . PRO A 1 73 ? 17.395 -28.542 31.849 1.00 63.44 73 PRO A CA 1
ATOM 571 C C . PRO A 1 73 ? 18.666 -28.166 31.101 1.00 63.44 73 PRO A C 1
ATOM 573 O O . PRO A 1 73 ? 18.896 -28.590 29.975 1.00 63.44 73 PRO A O 1
ATOM 576 N N . LEU A 1 74 ? 19.493 -27.446 31.852 1.00 57.28 74 LEU A N 1
ATOM 577 C CA . LEU A 1 74 ? 20.943 -27.543 31.860 1.00 57.28 74 LEU A CA 1
ATOM 578 C C . LEU A 1 74 ? 21.741 -26.717 30.837 1.00 57.28 74 LEU A C 1
ATOM 580 O O . LEU A 1 74 ? 21.533 -26.789 29.631 1.00 57.28 74 LEU A O 1
ATOM 584 N N . TYR A 1 75 ? 22.772 -26.107 31.437 1.00 51.84 75 TYR A N 1
ATOM 585 C CA . TYR A 1 75 ? 24.031 -25.581 30.900 1.00 51.84 75 TYR A CA 1
ATOM 586 C C . TYR A 1 75 ? 23.980 -24.282 30.094 1.00 51.84 75 TYR A C 1
ATOM 588 O O . TYR A 1 75 ? 23.563 -24.285 28.919 1.00 51.84 75 TYR A O 1
#

pLDDT: mean 74.3, std 11.94, range [50.5, 89.19]

Foldseek 3Di:
DVLVVVLVVLVPDDLVVLCVQQVDDSVRSVCSNVVHDPPPDPSVQSSCVSVVHHDDDDDDDPPDDPPPDDPPPDD

Radius of gyration: 18.29 Å; chains: 1; bounding box: 34×35×47 Å

Secondary structure (DSSP, 8-state):
-HHHHHHHHHHHS-HHHHHHHH---HHHHHHHHTT------HHHHHHHHHTT-------PPPS--GGG-------